Protein AF-D5BQ75-F1 (afdb_monomer)

Foldseek 3Di:
DDDDDLVVLAVVLVVVLVVLVVCLVPQQPDQHSVPDDDDPVLVVVLVVVLCVVLCCVLSVHDRDHDPSSVSNNVSQCPDPVRVVVSVVNSVVVVVVSVVVVVD

InterPro domains:
  IPR036282 Glutathione S-transferase, C-terminal domain superfamily [SSF47616] (15-86)

pLDDT: mean 90.22, std 7.66, range [47.44, 97.5]

Mean predicted aligned error: 4.1 Å

Sequence (103 aa):
MVRRDPAFVAENAVLLQKRIDQLAHMATPSPLLFGDQLSIADCGFVASFALISIFREILGINVVLPPTLIKYEATLTAHESVTKQNTAYYKALNNWAKDKLKG

Radius of gyration: 15.18 Å; Cα contacts (8 Å, |Δi|>4): 71; chains: 1; bounding box: 33×24×41 Å

Solvent-accessible surface area (backbone atoms only — not comparable to full-atom values): 6150 Å² total; per-residue (Å²): 132,91,72,83,59,65,67,63,52,52,54,51,43,55,51,49,38,54,52,52,54,51,44,60,73,70,48,73,58,62,66,34,76,84,31,90,60,94,46,79,79,50,60,60,48,62,58,48,54,54,49,54,60,53,44,27,64,78,67,73,44,94,66,73,78,55,71,71,50,51,51,35,50,54,49,50,54,67,33,83,95,34,32,67,62,50,54,54,47,54,53,52,52,51,52,51,50,55,55,65,72,75,109

Structure (mmCIF, N/CA/C/O backbone):
data_AF-D5BQ75-F1
#
_entry.id   AF-D5BQ75-F1
#
loop_
_atom_site.group_PDB
_atom_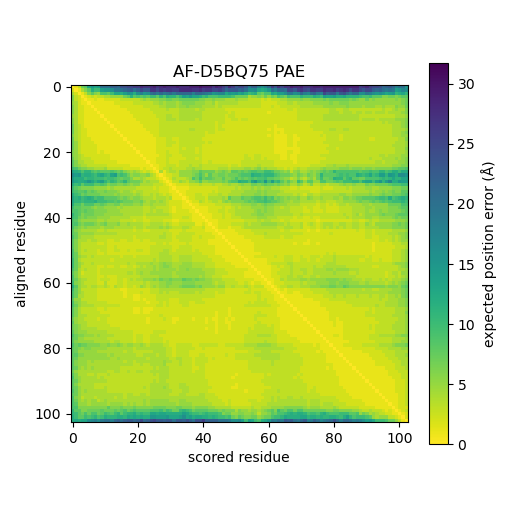site.id
_atom_site.type_symbol
_atom_site.label_atom_id
_atom_site.label_alt_id
_atom_site.label_comp_id
_atom_site.label_asym_id
_atom_site.label_entity_id
_atom_site.label_seq_id
_atom_site.pdbx_PDB_ins_code
_atom_site.Cartn_x
_atom_site.Cartn_y
_atom_site.Cartn_z
_atom_site.occupancy
_atom_site.B_iso_or_equiv
_atom_site.auth_seq_id
_atom_site.auth_comp_id
_atom_site.auth_asym_id
_atom_site.auth_atom_id
_atom_site.pdbx_PDB_model_num
ATOM 1 N N . MET A 1 1 ? -19.246 6.821 23.903 1.00 47.44 1 MET A N 1
ATOM 2 C CA . MET A 1 1 ?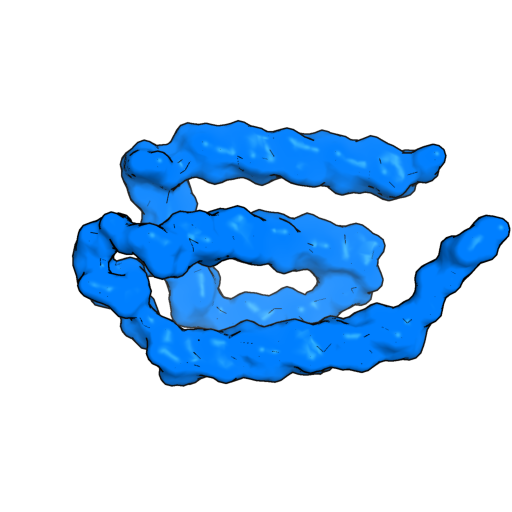 -17.941 6.315 23.431 1.00 47.44 1 MET A CA 1
ATOM 3 C C . MET A 1 1 ? -18.229 5.277 22.354 1.00 47.44 1 MET A C 1
ATOM 5 O O . MET A 1 1 ? -18.802 4.246 22.676 1.00 47.44 1 MET A O 1
ATOM 9 N N . VAL A 1 2 ? -17.985 5.584 21.077 1.00 57.97 2 VAL A N 1
ATOM 10 C CA . VAL A 1 2 ? -18.251 4.629 19.985 1.00 57.97 2 VAL A CA 1
ATOM 11 C C . VAL A 1 2 ? -17.180 3.543 20.053 1.00 57.97 2 VAL A C 1
ATOM 13 O O . VAL A 1 2 ? -15.997 3.829 19.884 1.00 57.97 2 VAL A O 1
ATOM 16 N N . ARG A 1 3 ? -17.577 2.310 20.369 1.00 78.00 3 ARG A N 1
ATOM 17 C CA . ARG A 1 3 ? -16.674 1.156 20.367 1.00 78.00 3 ARG A CA 1
ATOM 18 C C . ARG A 1 3 ? -16.539 0.661 18.927 1.00 78.00 3 ARG A C 1
ATOM 20 O O . ARG A 1 3 ? -17.547 0.498 18.248 1.00 78.00 3 ARG A O 1
ATOM 27 N N . ARG A 1 4 ? -15.306 0.450 18.459 1.00 83.50 4 ARG A N 1
ATOM 28 C CA . ARG A 1 4 ? -15.019 -0.134 17.138 1.00 83.50 4 ARG A CA 1
ATOM 29 C C . ARG A 1 4 ? -15.652 -1.529 17.053 1.00 83.50 4 ARG A C 1
ATOM 31 O O . ARG A 1 4 ? -15.452 -2.322 17.971 1.00 83.50 4 ARG A O 1
ATOM 38 N N . ASP A 1 5 ? -16.386 -1.814 15.979 1.00 91.69 5 ASP A N 1
ATOM 39 C CA . ASP A 1 5 ? -16.959 -3.140 15.723 1.00 91.69 5 ASP A CA 1
ATOM 40 C C . ASP A 1 5 ? -15.869 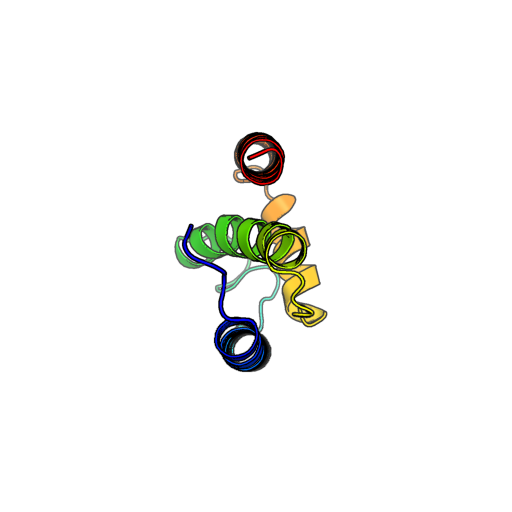-4.088 15.180 1.00 91.69 5 ASP A C 1
ATOM 42 O O . ASP A 1 5 ? -15.371 -3.872 14.071 1.00 91.69 5 ASP A O 1
ATOM 46 N N . PRO A 1 6 ? -15.460 -5.120 15.942 1.00 90.69 6 PRO A N 1
ATOM 47 C CA . PRO A 1 6 ? -14.408 -6.034 15.514 1.00 90.69 6 PRO A CA 1
ATOM 48 C C . PRO A 1 6 ? -14.816 -6.903 14.316 1.00 90.69 6 PRO A C 1
ATOM 50 O O . PRO A 1 6 ? -13.9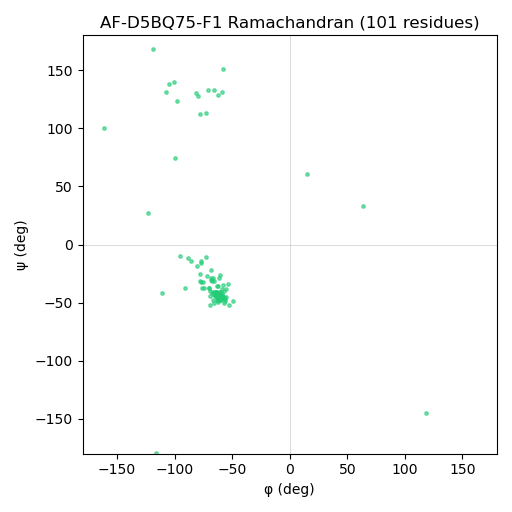53 -7.232 13.504 1.00 90.69 6 PRO A O 1
ATOM 53 N N . ALA A 1 7 ? -16.100 -7.251 14.176 1.00 93.38 7 ALA A N 1
ATOM 54 C CA . ALA A 1 7 ? -16.575 -8.071 13.064 1.00 93.38 7 ALA A CA 1
ATOM 55 C C . ALA A 1 7 ? -16.495 -7.284 11.751 1.00 93.38 7 ALA A C 1
ATOM 57 O O . ALA A 1 7 ? -15.944 -7.775 10.766 1.00 93.38 7 ALA A O 1
ATOM 58 N N . PHE A 1 8 ? -16.930 -6.022 11.781 1.00 94.12 8 PHE A N 1
ATOM 59 C CA . PHE A 1 8 ? -16.822 -5.119 10.637 1.00 94.12 8 PHE A CA 1
ATOM 60 C C . PHE A 1 8 ? -15.363 -4.898 10.203 1.00 94.12 8 PHE A C 1
ATOM 62 O O . PHE A 1 8 ? -15.053 -4.899 9.012 1.00 94.12 8 PHE A O 1
ATOM 69 N N . VAL A 1 9 ? -14.436 -4.741 11.155 1.00 92.94 9 VAL A N 1
ATOM 70 C CA . VAL A 1 9 ? -12.999 -4.595 10.852 1.00 92.94 9 VAL A CA 1
ATOM 71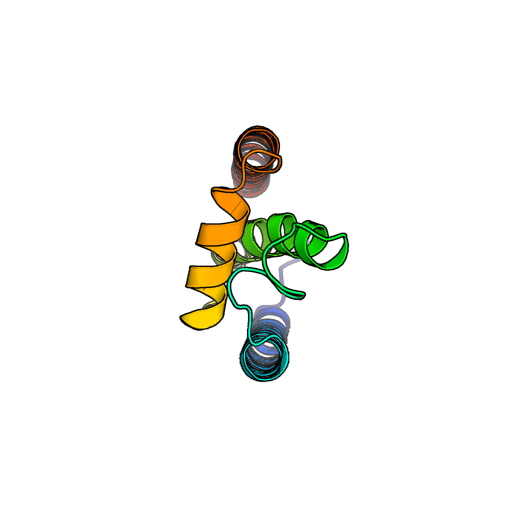 C C . VAL A 1 9 ? -12.433 -5.858 10.205 1.00 92.94 9 VAL A C 1
ATOM 73 O O . VAL A 1 9 ? -11.708 -5.760 9.215 1.00 92.94 9 VAL A O 1
ATOM 76 N N . ALA A 1 10 ? -12.772 -7.036 10.734 1.00 93.06 10 ALA A N 1
ATOM 77 C CA . ALA A 1 10 ? -12.298 -8.309 10.203 1.00 93.06 10 ALA A CA 1
ATOM 78 C C . ALA A 1 10 ? -12.803 -8.561 8.772 1.00 93.06 10 ALA A C 1
ATOM 80 O O . ALA A 1 10 ? -12.013 -8.924 7.901 1.00 93.06 10 ALA A O 1
ATOM 81 N N . GLU A 1 11 ? -14.087 -8.307 8.502 1.00 96.44 11 GLU A N 1
ATOM 82 C CA . GLU A 1 11 ? -14.670 -8.449 7.162 1.00 96.44 11 GLU A CA 1
ATOM 83 C C . GLU A 1 11 ? -13.966 -7.544 6.138 1.00 96.44 11 GLU A C 1
ATOM 85 O O . GLU A 1 11 ? -13.562 -7.991 5.060 1.00 96.44 11 GLU A O 1
ATOM 90 N N . ASN A 1 12 ? -13.734 -6.279 6.499 1.00 95.56 12 ASN A N 1
ATOM 91 C CA . ASN A 1 12 ? -13.045 -5.336 5.622 1.00 95.56 12 ASN A CA 1
ATOM 92 C C . ASN A 1 12 ? -11.561 -5.683 5.428 1.00 95.56 12 ASN A C 1
ATOM 94 O O . ASN A 1 12 ? -11.021 -5.442 4.348 1.00 95.56 12 ASN A O 1
ATOM 98 N N . ALA A 1 13 ? -10.901 -6.291 6.419 1.00 95.25 13 ALA A N 1
ATOM 99 C CA . ALA A 1 13 ? -9.534 -6.787 6.262 1.00 95.25 13 ALA A CA 1
ATOM 100 C C . ALA A 1 13 ? -9.451 -7.926 5.230 1.00 95.25 13 ALA A C 1
ATOM 102 O O . ALA A 1 13 ? -8.546 -7.927 4.395 1.00 95.25 13 ALA A O 1
ATOM 103 N N . VAL A 1 14 ? -10.420 -8.850 5.232 1.00 96.69 14 VAL A N 1
ATOM 104 C CA . VAL A 1 14 ? -10.520 -9.922 4.223 1.00 96.69 14 VAL A CA 1
ATOM 105 C C . VAL A 1 14 ? -10.743 -9.335 2.829 1.00 96.69 14 VAL A C 1
ATOM 107 O O . VAL A 1 14 ? -10.086 -9.741 1.866 1.00 96.69 14 VAL A O 1
ATOM 110 N N . LEU A 1 15 ? -11.634 -8.346 2.708 1.00 96.88 15 LEU A N 1
ATOM 111 C CA . LEU A 1 15 ? -11.863 -7.659 1.438 1.00 96.88 15 LEU A CA 1
ATOM 112 C C . LEU A 1 15 ? -10.598 -6.943 0.945 1.00 96.88 15 LEU A C 1
ATOM 114 O O . LEU A 1 15 ? -10.260 -7.048 -0.234 1.00 96.88 15 LEU A O 1
ATOM 118 N N . LEU A 1 16 ? -9.885 -6.248 1.834 1.00 96.00 16 LEU A N 1
ATOM 119 C CA . LEU A 1 16 ? -8.639 -5.562 1.503 1.00 96.00 16 LEU A CA 1
ATOM 120 C C . LEU A 1 16 ? -7.567 -6.547 1.017 1.00 96.00 16 LEU A C 1
ATOM 122 O O . LEU A 1 16 ? -6.964 -6.298 -0.027 1.00 96.00 16 LEU A O 1
ATOM 126 N N . GLN A 1 17 ? -7.389 -7.686 1.698 1.00 97.31 17 GLN A N 1
ATOM 127 C CA . GLN A 1 17 ? -6.472 -8.739 1.249 1.00 97.31 17 GLN A CA 1
ATOM 128 C C . GLN A 1 17 ? -6.820 -9.202 -0.169 1.00 97.31 17 GLN A C 1
ATOM 130 O O . GLN A 1 17 ? -5.964 -9.190 -1.049 1.00 97.31 17 GLN A O 1
ATOM 135 N N . LYS A 1 18 ? -8.099 -9.496 -0.433 1.00 97.50 18 LYS A N 1
ATOM 136 C CA . LYS A 1 18 ? -8.560 -9.899 -1.769 1.00 97.50 18 LYS A CA 1
ATOM 137 C C . LYS A 1 18 ? -8.229 -8.857 -2.843 1.00 97.50 18 LYS A C 1
ATOM 139 O O . LYS A 1 18 ? -7.866 -9.231 -3.956 1.00 97.50 18 LYS A O 1
ATOM 144 N N . ARG A 1 19 ? -8.360 -7.556 -2.550 1.00 96.44 19 ARG A N 1
ATOM 145 C CA . ARG A 1 19 ? -8.018 -6.485 -3.508 1.00 96.44 19 ARG A CA 1
ATOM 146 C C . ARG A 1 19 ? -6.518 -6.370 -3.747 1.00 96.44 19 ARG A C 1
ATOM 148 O O . ARG A 1 19 ? -6.115 -6.139 -4.882 1.00 96.44 19 ARG A O 1
ATOM 155 N N . ILE A 1 20 ? -5.708 -6.566 -2.714 1.00 95.50 20 ILE A N 1
ATOM 156 C CA . ILE A 1 20 ? -4.246 -6.599 -2.826 1.00 95.50 20 ILE A CA 1
ATOM 157 C C . ILE A 1 20 ? -3.797 -7.788 -3.677 1.00 95.50 20 ILE A C 1
ATOM 159 O O . ILE A 1 20 ? -2.966 -7.622 -4.569 1.00 95.50 20 ILE A O 1
ATOM 163 N N . ASP A 1 21 ? -4.392 -8.961 -3.465 1.00 95.50 21 ASP A N 1
ATOM 164 C CA . ASP A 1 21 ? -4.091 -10.146 -4.263 1.00 95.50 21 ASP A CA 1
ATOM 165 C C . ASP A 1 21 ? -4.462 -9.909 -5.731 1.00 95.50 21 ASP A C 1
ATOM 167 O O . ASP A 1 21 ? -3.647 -10.142 -6.621 1.00 95.50 21 ASP A O 1
ATOM 171 N N . GLN A 1 22 ? -5.652 -9.361 -6.002 1.00 95.19 22 GLN A N 1
ATOM 172 C CA . GLN A 1 22 ? -6.068 -8.985 -7.359 1.00 95.19 22 GLN A CA 1
ATOM 173 C C . GLN A 1 22 ? -5.116 -7.974 -8.004 1.00 95.19 22 GLN A C 1
ATOM 175 O O . GLN A 1 22 ? -4.733 -8.148 -9.159 1.00 95.19 22 GLN A O 1
ATOM 180 N N . LEU A 1 23 ? -4.692 -6.952 -7.258 1.00 93.19 23 LEU A N 1
ATOM 181 C CA . LEU A 1 23 ? -3.720 -5.978 -7.739 1.00 93.19 23 LEU A CA 1
ATOM 182 C C . LEU A 1 23 ? -2.405 -6.658 -8.127 1.00 93.19 23 LEU A C 1
ATOM 184 O O . LEU A 1 23 ? -1.883 -6.384 -9.201 1.00 93.19 23 LEU A O 1
ATOM 188 N N . ALA A 1 24 ? -1.896 -7.578 -7.307 1.00 92.81 24 ALA A N 1
ATOM 189 C CA . ALA A 1 24 ? -0.670 -8.310 -7.615 1.00 92.81 24 ALA A CA 1
ATOM 190 C C . ALA A 1 24 ? -0.779 -9.161 -8.892 1.00 92.81 24 ALA A C 1
ATOM 192 O O . ALA A 1 24 ? 0.225 -9.347 -9.577 1.00 92.81 24 ALA A O 1
ATOM 193 N N . HIS A 1 25 ? -1.982 -9.637 -9.232 1.00 91.50 25 HIS A N 1
ATOM 194 C CA . HIS A 1 25 ? -2.238 -10.353 -10.485 1.00 91.50 25 HIS A CA 1
ATOM 195 C C . HIS A 1 25 ? -2.330 -9.412 -11.696 1.00 91.50 25 HIS A C 1
ATOM 197 O O . HIS A 1 25 ? -1.969 -9.810 -12.799 1.00 91.50 25 HIS A O 1
ATOM 203 N N . MET A 1 26 ? -2.816 -8.182 -11.510 1.00 88.25 26 MET A N 1
ATOM 204 C CA . MET A 1 26 ? -3.055 -7.229 -12.602 1.00 88.25 26 MET A CA 1
ATOM 205 C C . MET A 1 26 ? -1.864 -6.316 -12.904 1.00 88.25 26 MET A C 1
ATOM 207 O O . MET A 1 26 ? -1.651 -5.956 -14.055 1.00 88.25 26 MET A O 1
ATOM 211 N N . ALA A 1 27 ? -1.137 -5.881 -11.876 1.00 81.62 27 ALA A N 1
ATOM 212 C CA . ALA A 1 27 ? -0.230 -4.739 -11.966 1.00 81.62 27 ALA A CA 1
ATOM 213 C C . ALA A 1 27 ? 1.129 -5.058 -12.599 1.00 81.62 27 ALA A C 1
ATOM 215 O O . ALA A 1 27 ? 1.822 -4.122 -12.974 1.00 81.62 27 ALA A O 1
ATOM 216 N N . THR A 1 28 ? 1.520 -6.342 -12.653 1.00 78.25 28 THR A N 1
ATOM 217 C CA . THR A 1 28 ? 2.830 -6.870 -13.106 1.00 78.25 28 THR A CA 1
ATOM 218 C C . THR A 1 28 ? 3.959 -5.823 -13.224 1.00 78.25 28 THR A C 1
ATOM 220 O O . THR A 1 28 ? 4.468 -5.615 -14.328 1.00 78.25 28 THR A O 1
ATOM 223 N N . PRO A 1 29 ? 4.358 -5.138 -12.128 1.00 81.44 29 PRO A N 1
ATOM 224 C CA . PRO A 1 29 ? 5.273 -4.004 -12.232 1.00 81.44 29 PRO A CA 1
ATOM 225 C C . PRO A 1 29 ? 6.679 -4.490 -12.588 1.00 81.44 29 PRO A C 1
ATOM 227 O O . PRO A 1 29 ? 7.182 -5.431 -11.966 1.00 81.44 29 PRO A O 1
ATOM 230 N N . SER A 1 30 ? 7.333 -3.856 -13.563 1.00 82.62 30 SER A N 1
ATOM 231 C CA . SER A 1 30 ? 8.741 -4.128 -13.874 1.00 82.62 30 SER A CA 1
ATOM 232 C C . SER A 1 30 ? 9.369 -2.994 -14.695 1.00 82.62 30 SER A C 1
ATOM 234 O O . SER A 1 30 ? 9.207 -2.997 -15.915 1.00 82.62 30 SER A O 1
ATOM 236 N N . PRO A 1 31 ? 10.139 -2.078 -14.075 1.00 86.06 31 PRO A N 1
ATOM 237 C CA . PRO A 1 31 ? 10.309 -1.849 -12.636 1.00 86.06 31 PRO A CA 1
ATOM 238 C C . PRO A 1 31 ? 9.135 -1.078 -12.002 1.00 86.06 31 PRO A C 1
ATOM 240 O O . PRO A 1 31 ? 8.879 -1.255 -10.813 1.00 86.06 31 PRO A O 1
ATOM 243 N N . LEU A 1 32 ? 8.405 -0.271 -12.781 1.00 91.12 32 LEU A N 1
ATOM 244 C CA . LEU A 1 32 ? 7.209 0.475 -12.368 1.00 91.12 32 LEU A CA 1
ATOM 245 C C . LEU A 1 32 ? 5.976 -0.016 -13.149 1.00 91.12 32 LEU A C 1
ATOM 247 O O . LEU A 1 32 ? 6.083 -0.955 -13.943 1.00 91.12 32 LEU A O 1
ATOM 251 N N . LEU A 1 33 ? 4.795 0.570 -12.915 1.00 89.75 33 LEU A N 1
ATOM 252 C CA . LEU A 1 33 ? 3.541 0.077 -13.516 1.00 89.75 33 LEU A CA 1
ATOM 253 C C . LEU A 1 33 ? 3.517 0.141 -15.045 1.00 89.75 33 LEU A C 1
ATOM 255 O O . LEU A 1 33 ? 2.940 -0.730 -15.688 1.00 89.75 33 LEU A O 1
ATOM 259 N N . PHE A 1 34 ? 4.126 1.176 -15.622 1.00 88.81 34 PHE A N 1
ATOM 260 C CA . PHE A 1 34 ? 4.087 1.441 -17.062 1.00 88.81 34 PHE A CA 1
ATOM 261 C C . PHE A 1 34 ? 5.486 1.520 -17.692 1.00 88.81 34 PHE A C 1
ATOM 263 O O . PHE A 1 34 ? 5.674 2.183 -18.710 1.00 88.81 34 PHE A O 1
ATOM 270 N N . GLY A 1 35 ? 6.464 0.828 -17.097 1.00 87.38 35 GLY A N 1
ATOM 271 C CA . GLY A 1 35 ? 7.839 0.726 -17.595 1.00 87.38 35 GL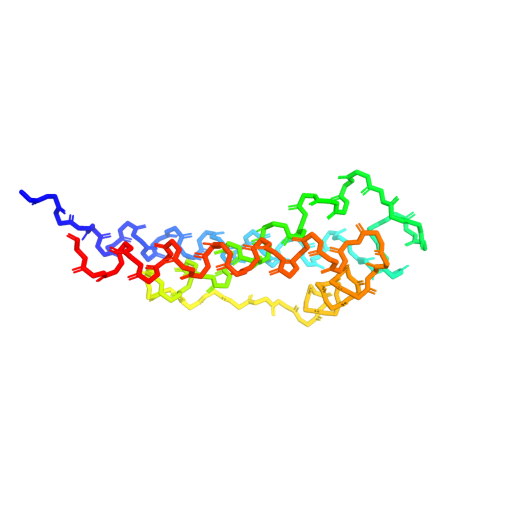Y A CA 1
ATOM 272 C C . GLY A 1 35 ? 8.868 1.308 -16.630 1.00 87.38 35 GLY A C 1
ATOM 273 O O . GLY A 1 35 ? 8.725 1.190 -15.415 1.00 87.38 35 GLY A O 1
ATOM 274 N N . ASP A 1 36 ? 9.919 1.922 -17.175 1.00 88.06 36 ASP A N 1
ATOM 275 C CA . ASP A 1 36 ? 11.077 2.391 -16.397 1.00 88.06 36 ASP A CA 1
ATOM 276 C C . ASP A 1 36 ? 10.921 3.814 -15.841 1.00 88.06 36 ASP A C 1
ATOM 278 O O . ASP A 1 36 ? 11.732 4.261 -15.034 1.00 88.06 36 ASP A O 1
ATOM 282 N N . GLN A 1 37 ? 9.901 4.543 -16.294 1.00 90.75 37 GLN A N 1
ATOM 283 C CA . GLN A 1 37 ? 9.678 5.945 -15.948 1.00 90.75 37 GLN A CA 1
ATOM 284 C C . GLN A 1 37 ? 8.535 6.083 -14.948 1.00 90.75 37 GLN A C 1
ATOM 286 O O . GLN A 1 37 ? 7.487 5.452 -15.100 1.00 90.75 37 GLN A O 1
ATOM 291 N N . LEU A 1 38 ? 8.723 6.949 -13.950 1.00 92.12 38 LEU A N 1
ATOM 292 C CA . LEU A 1 38 ? 7.681 7.276 -12.982 1.00 92.12 38 LEU A CA 1
ATOM 293 C C . LEU A 1 38 ? 6.479 7.916 -13.682 1.00 92.12 38 LEU A C 1
ATOM 295 O O . LEU A 1 38 ? 6.617 8.901 -14.409 1.00 92.12 38 LEU A O 1
ATOM 299 N N . SER A 1 39 ? 5.289 7.381 -13.421 1.00 91.38 39 SER A N 1
ATOM 300 C CA . SER A 1 39 ? 4.030 7.893 -13.954 1.00 91.38 39 SER A CA 1
ATOM 301 C C . SER A 1 39 ? 3.082 8.334 -12.839 1.00 91.38 39 SER A C 1
ATOM 303 O O . SER A 1 39 ? 3.252 8.007 -11.664 1.00 91.38 39 SER A O 1
ATOM 305 N N . ILE A 1 40 ? 2.010 9.042 -13.205 1.00 89.31 40 ILE A N 1
ATOM 306 C CA . ILE A 1 40 ? 0.969 9.424 -12.241 1.00 89.31 40 ILE A CA 1
ATOM 307 C C . ILE A 1 40 ? 0.294 8.208 -11.586 1.00 89.31 40 ILE A C 1
ATOM 309 O O . ILE A 1 40 ? -0.180 8.305 -10.455 1.00 89.31 40 ILE A O 1
ATOM 313 N N . ALA A 1 41 ? 0.280 7.059 -12.267 1.00 88.00 41 ALA A N 1
ATOM 314 C CA . ALA A 1 41 ? -0.281 5.833 -11.718 1.00 88.00 41 ALA A CA 1
ATOM 315 C C . ALA A 1 41 ? 0.549 5.281 -10.555 1.00 88.00 41 ALA A C 1
ATOM 317 O O . ALA A 1 41 ? -0.009 4.683 -9.641 1.00 88.00 41 ALA A O 1
ATOM 318 N N . ASP A 1 42 ? 1.857 5.536 -10.554 1.00 91.94 42 ASP A N 1
ATOM 319 C CA . ASP A 1 42 ? 2.774 5.107 -9.502 1.00 91.94 42 ASP A CA 1
ATOM 320 C C . ASP A 1 42 ? 2.654 5.966 -8.236 1.00 91.94 42 ASP A C 1
ATOM 322 O O . ASP A 1 42 ? 2.703 5.465 -7.110 1.00 91.94 42 ASP A O 1
ATOM 326 N N . CYS A 1 43 ? 2.432 7.272 -8.411 1.00 86.81 43 CYS A N 1
ATOM 327 C CA . CYS A 1 43 ? 2.372 8.242 -7.317 1.00 86.81 43 CYS A CA 1
ATOM 328 C C . CYS A 1 43 ? 1.299 7.905 -6.268 1.00 86.81 43 CYS A C 1
ATOM 330 O O . CYS A 1 43 ? 1.510 8.126 -5.074 1.00 86.81 43 CYS A O 1
ATOM 332 N N . GLY A 1 44 ? 0.158 7.346 -6.691 1.00 87.56 44 GLY A N 1
ATOM 333 C CA . GLY A 1 44 ? -0.913 6.928 -5.780 1.00 87.56 44 GLY A CA 1
ATOM 334 C C . GLY A 1 44 ? -0.523 5.756 -4.869 1.00 87.56 44 GLY A C 1
ATOM 335 O O . GLY A 1 44 ? -1.007 5.657 -3.737 1.00 87.56 44 GLY A O 1
ATOM 336 N N . PHE A 1 45 ? 0.383 4.885 -5.323 1.00 92.19 45 PHE A N 1
ATOM 337 C CA . PHE A 1 45 ? 0.788 3.697 -4.572 1.00 92.19 45 PHE A CA 1
ATOM 338 C C . PHE A 1 45 ? 1.770 4.000 -3.446 1.00 92.19 45 PHE A C 1
ATOM 340 O O . PHE A 1 45 ? 1.671 3.370 -2.397 1.00 92.19 45 PHE A O 1
ATOM 347 N N . VAL A 1 46 ? 2.625 5.017 -3.597 1.00 89.31 46 VAL A N 1
ATOM 348 C CA . VAL A 1 46 ? 3.545 5.471 -2.536 1.00 89.31 46 VAL A CA 1
ATOM 349 C C . VAL A 1 46 ? 2.786 5.742 -1.230 1.00 89.31 46 VAL A C 1
ATOM 351 O O . VAL A 1 46 ? 3.113 5.194 -0.180 1.00 89.31 46 VAL A O 1
ATOM 354 N N . ALA A 1 47 ? 1.718 6.542 -1.300 1.00 90.75 47 ALA A N 1
ATOM 355 C CA . ALA A 1 47 ? 0.893 6.842 -0.132 1.00 90.75 47 ALA A CA 1
ATOM 356 C C . ALA A 1 47 ? 0.069 5.629 0.331 1.00 90.75 47 ALA A C 1
ATOM 358 O O . ALA A 1 47 ? -0.102 5.411 1.531 1.00 90.75 47 ALA A O 1
ATOM 359 N N . SER A 1 48 ? -0.426 4.824 -0.614 1.00 92.88 48 SER A N 1
ATOM 360 C CA . SER A 1 48 ? -1.249 3.650 -0.309 1.00 92.88 48 SER A CA 1
ATOM 361 C C . SER A 1 48 ? -0.483 2.603 0.504 1.00 92.88 48 SER A C 1
ATOM 363 O O . SER A 1 48 ? -1.016 2.098 1.492 1.00 92.88 48 SER A O 1
ATOM 365 N N . PHE A 1 49 ? 0.772 2.312 0.150 1.00 93.56 49 PHE A N 1
ATOM 366 C CA . PHE A 1 49 ? 1.600 1.362 0.897 1.00 93.56 49 PHE A CA 1
ATOM 367 C C . PHE A 1 49 ? 1.889 1.840 2.326 1.00 93.56 49 PHE A C 1
ATOM 369 O O . PHE A 1 49 ? 1.732 1.070 3.278 1.00 93.56 49 PHE A O 1
ATOM 376 N N . ALA A 1 50 ? 2.179 3.131 2.505 1.00 92.62 50 ALA A N 1
ATOM 377 C CA . ALA A 1 50 ? 2.376 3.722 3.827 1.00 92.62 50 ALA A CA 1
ATOM 378 C C . ALA A 1 50 ? 1.131 3.592 4.723 1.00 92.62 50 ALA A C 1
ATOM 380 O O . ALA A 1 50 ? 1.233 3.221 5.895 1.00 92.62 50 ALA A O 1
ATOM 381 N N . LEU A 1 51 ? -0.055 3.864 4.164 1.00 92.81 51 LEU A N 1
ATOM 382 C CA . LEU A 1 51 ? -1.327 3.746 4.879 1.00 92.81 51 LEU A CA 1
ATOM 383 C C . LEU A 1 51 ? -1.634 2.297 5.255 1.00 92.81 51 LEU A C 1
ATOM 385 O O . LEU A 1 51 ? -2.032 2.045 6.390 1.00 92.81 51 LEU A O 1
ATOM 389 N N . ILE A 1 52 ? -1.417 1.344 4.341 1.00 92.75 52 ILE A N 1
ATOM 390 C CA . ILE A 1 52 ? -1.585 -0.087 4.631 1.00 92.75 52 ILE A CA 1
ATOM 391 C C . ILE A 1 52 ? -0.684 -0.492 5.801 1.00 92.75 52 ILE A C 1
ATOM 393 O O . ILE A 1 52 ? -1.158 -1.141 6.730 1.00 92.75 52 ILE A O 1
ATOM 397 N N . SER A 1 53 ? 0.585 -0.077 5.791 1.00 89.75 53 SER A N 1
ATOM 398 C CA . SER A 1 53 ? 1.535 -0.383 6.866 1.00 89.75 53 SER A CA 1
ATOM 399 C C . SER A 1 53 ? 1.035 0.106 8.233 1.00 89.75 53 SER A C 1
ATOM 401 O O . SER A 1 53 ? 0.926 -0.676 9.177 1.00 89.75 53 SER A O 1
ATOM 403 N N . ILE A 1 54 ? 0.618 1.371 8.322 1.00 91.06 54 ILE A N 1
ATOM 404 C CA . ILE A 1 54 ? 0.192 1.985 9.588 1.00 91.06 54 ILE A CA 1
ATOM 405 C C . ILE A 1 54 ? -1.186 1.496 10.049 1.00 91.06 54 ILE A C 1
ATOM 407 O O . ILE A 1 54 ? -1.406 1.270 11.239 1.00 91.06 54 ILE A O 1
ATOM 411 N N . PHE A 1 55 ? -2.131 1.280 9.133 1.00 88.31 55 PHE A N 1
ATOM 412 C CA . PHE A 1 55 ? -3.462 0.796 9.500 1.00 88.31 55 PHE A CA 1
ATOM 413 C C . PHE A 1 55 ? -3.475 -0.662 9.934 1.00 88.31 55 PHE A C 1
ATOM 415 O O . PHE A 1 55 ? -4.311 -1.016 10.765 1.00 88.31 55 PHE A O 1
ATOM 422 N N . ARG A 1 56 ? -2.537 -1.492 9.463 1.00 90.38 56 ARG A N 1
ATOM 423 C CA . ARG A 1 56 ? -2.351 -2.844 10.009 1.00 90.38 56 ARG A CA 1
ATOM 424 C C . ARG A 1 56 ? -2.118 -2.815 11.514 1.00 90.38 56 ARG A C 1
ATOM 426 O O . ARG A 1 56 ? -2.778 -3.556 12.237 1.00 90.38 56 ARG A O 1
ATOM 433 N N . GLU A 1 57 ? -1.257 -1.913 11.977 1.00 86.50 57 GLU A N 1
ATOM 434 C CA . GLU A 1 57 ? -0.972 -1.732 13.401 1.00 86.50 57 GLU A CA 1
ATOM 435 C C . GLU A 1 57 ? -2.176 -1.134 14.148 1.00 86.50 57 GLU A C 1
ATOM 437 O O . GLU A 1 57 ? -2.659 -1.722 15.113 1.00 86.50 57 GLU A O 1
ATOM 442 N N . ILE A 1 58 ? -2.735 -0.017 13.662 1.00 87.19 58 ILE A N 1
ATOM 443 C CA . ILE A 1 58 ? -3.839 0.695 14.340 1.00 87.19 58 ILE A CA 1
ATOM 444 C C . ILE A 1 58 ? -5.121 -0.149 14.436 1.00 87.19 58 ILE A C 1
ATOM 446 O O . ILE A 1 58 ? -5.893 -0.022 15.397 1.00 87.19 58 ILE A O 1
ATOM 450 N N . LEU A 1 59 ? -5.410 -0.955 13.413 1.00 87.94 59 LEU A N 1
ATOM 451 C CA . LEU A 1 59 ? -6.624 -1.769 13.337 1.00 87.94 59 LEU A CA 1
ATOM 452 C C . LEU A 1 59 ? -6.416 -3.203 13.833 1.00 87.94 59 LEU A C 1
ATOM 454 O O . LEU A 1 59 ? -7.409 -3.904 14.011 1.00 87.94 59 LEU A O 1
ATOM 458 N N . GLY A 1 60 ? -5.172 -3.626 14.079 1.00 87.69 60 GLY A N 1
ATOM 459 C CA . GLY A 1 60 ? -4.849 -5.004 14.449 1.00 87.69 60 GLY A CA 1
ATOM 460 C C . GLY A 1 60 ? -5.189 -6.009 13.344 1.00 87.69 60 GLY A C 1
ATOM 461 O O . GLY A 1 60 ? -5.615 -7.123 13.640 1.00 87.69 60 GLY A O 1
ATOM 462 N N . ILE A 1 61 ? -5.062 -5.608 12.074 1.00 90.69 61 ILE A N 1
ATOM 463 C CA . ILE A 1 61 ? -5.425 -6.438 10.916 1.00 90.69 61 ILE A CA 1
ATOM 464 C C . ILE A 1 61 ? -4.186 -7.071 10.279 1.00 90.69 61 ILE A C 1
ATOM 466 O O . ILE A 1 61 ? -3.149 -6.428 10.108 1.00 90.69 61 ILE A O 1
ATOM 470 N N . ASN A 1 62 ? -4.306 -8.334 9.871 1.00 89.44 62 ASN A N 1
ATOM 471 C CA . ASN A 1 62 ? -3.219 -9.069 9.231 1.00 89.44 62 ASN A CA 1
ATOM 472 C C . ASN A 1 62 ? -3.376 -9.098 7.703 1.00 89.44 62 ASN A C 1
ATOM 474 O O . ASN A 1 62 ? -3.767 -10.110 7.130 1.00 89.44 62 ASN A O 1
ATOM 478 N N . VAL A 1 63 ? -3.091 -7.969 7.057 1.00 93.38 63 VAL A N 1
ATOM 479 C CA . VAL A 1 63 ? -3.087 -7.843 5.591 1.00 93.38 63 VAL A CA 1
ATOM 480 C C . VAL A 1 63 ? -1.659 -7.960 5.071 1.00 93.38 63 VAL A C 1
ATOM 482 O O . VAL A 1 63 ? -0.803 -7.188 5.476 1.00 93.38 63 VAL A O 1
ATOM 485 N N . VAL A 1 64 ? -1.375 -8.890 4.170 1.00 93.75 64 VAL A N 1
ATOM 486 C CA . VAL A 1 64 ? -0.026 -9.171 3.667 1.00 93.75 64 VAL A CA 1
ATOM 487 C C . VAL A 1 64 ? 0.114 -8.661 2.236 1.00 93.75 64 VAL A C 1
ATOM 489 O O . VAL A 1 64 ? -0.724 -8.950 1.385 1.00 93.75 64 VAL A O 1
ATOM 492 N N . LEU A 1 65 ? 1.193 -7.921 1.961 1.00 93.88 65 LEU A N 1
ATOM 493 C CA . LEU A 1 65 ? 1.563 -7.546 0.597 1.00 93.88 65 LEU A CA 1
ATOM 494 C C . LEU A 1 65 ? 2.271 -8.725 -0.096 1.00 93.88 65 LEU A C 1
ATOM 496 O O . LEU A 1 65 ? 3.247 -9.246 0.449 1.00 93.88 65 LEU A O 1
ATOM 500 N N . PRO A 1 66 ? 1.829 -9.139 -1.295 1.00 94.62 66 PRO A N 1
ATOM 501 C CA . PRO A 1 66 ? 2.537 -10.106 -2.120 1.00 94.62 66 PRO A CA 1
ATOM 502 C C . PRO A 1 66 ? 3.964 -9.644 -2.468 1.00 94.62 66 PRO A C 1
ATOM 504 O O . PRO A 1 66 ? 4.194 -8.439 -2.611 1.00 94.62 66 PRO A O 1
ATOM 507 N N . PRO A 1 67 ? 4.919 -10.571 -2.689 1.00 92.81 67 PRO A N 1
ATOM 508 C CA . PRO A 1 67 ? 6.317 -10.229 -2.972 1.00 92.81 67 PRO A CA 1
ATOM 509 C C . PRO A 1 67 ? 6.514 -9.256 -4.142 1.00 92.81 67 PRO A C 1
ATOM 511 O O . PRO A 1 67 ? 7.410 -8.415 -4.104 1.00 92.81 67 PRO A O 1
ATOM 514 N N . THR A 1 68 ? 5.665 -9.339 -5.170 1.00 92.31 68 THR A N 1
ATOM 515 C CA . THR A 1 68 ? 5.699 -8.432 -6.327 1.00 92.31 68 THR A CA 1
ATOM 516 C C . THR A 1 68 ? 5.404 -6.987 -5.931 1.00 92.31 68 THR A C 1
ATOM 518 O O . THR A 1 68 ? 6.095 -6.079 -6.385 1.00 92.31 68 THR A O 1
ATOM 521 N N . LEU A 1 69 ? 4.436 -6.770 -5.036 1.00 94.25 69 LEU A N 1
ATOM 522 C CA . LEU A 1 69 ? 4.090 -5.442 -4.535 1.00 94.25 69 LEU A CA 1
ATOM 523 C C . LEU A 1 69 ? 5.112 -4.920 -3.522 1.00 94.25 69 LEU A C 1
ATOM 525 O O . LEU A 1 69 ? 5.387 -3.728 -3.528 1.00 94.25 69 LEU A O 1
ATOM 529 N N . ILE A 1 70 ? 5.734 -5.796 -2.724 1.00 94.00 70 ILE A N 1
ATOM 530 C CA . ILE A 1 70 ? 6.860 -5.415 -1.850 1.00 94.00 70 ILE A CA 1
ATOM 531 C C . ILE A 1 70 ? 8.039 -4.909 -2.689 1.00 94.00 70 ILE A C 1
ATOM 533 O O . ILE A 1 70 ? 8.618 -3.865 -2.394 1.00 94.00 70 ILE A O 1
ATOM 537 N N . LYS A 1 71 ? 8.393 -5.630 -3.762 1.00 93.31 71 LYS A N 1
ATOM 538 C CA . LYS A 1 71 ? 9.454 -5.199 -4.682 1.00 93.31 71 LYS A CA 1
ATOM 539 C C . LYS A 1 71 ? 9.107 -3.857 -5.328 1.00 93.31 71 LYS A C 1
ATOM 541 O O . LYS A 1 71 ? 9.965 -2.986 -5.407 1.00 93.31 71 LYS A O 1
ATOM 546 N N . TYR A 1 72 ? 7.857 -3.691 -5.748 1.00 94.75 72 TYR A N 1
ATOM 547 C CA . TYR A 1 72 ? 7.375 -2.451 -6.345 1.00 94.75 72 TYR A CA 1
ATOM 548 C C . TYR A 1 72 ? 7.412 -1.266 -5.363 1.0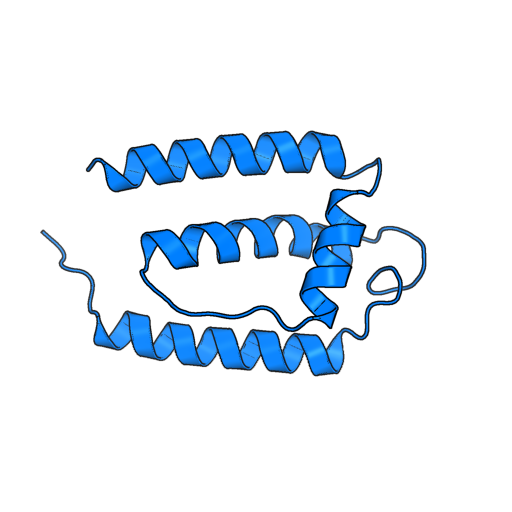0 94.75 72 TYR A C 1
ATOM 550 O O . TYR A 1 72 ? 7.929 -0.210 -5.716 1.00 94.75 72 TYR A O 1
ATOM 558 N N . GLU A 1 73 ? 6.971 -1.442 -4.112 1.00 94.69 73 GLU A N 1
ATOM 559 C CA . GLU A 1 73 ? 7.120 -0.435 -3.049 1.00 94.69 73 GLU A CA 1
ATOM 560 C C . GLU A 1 73 ? 8.595 -0.045 -2.857 1.00 94.69 73 GL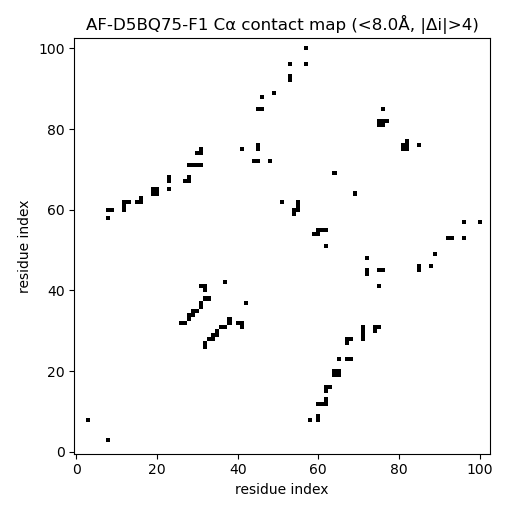U A C 1
ATOM 562 O O . GLU A 1 73 ? 8.931 1.140 -2.838 1.00 94.69 73 GLU A O 1
ATOM 567 N N . ALA A 1 74 ? 9.502 -1.022 -2.777 1.00 93.56 74 ALA A N 1
ATOM 568 C CA . ALA A 1 74 ? 10.933 -0.754 -2.643 1.00 93.56 74 ALA A CA 1
ATOM 569 C C . ALA A 1 74 ? 11.489 0.052 -3.833 1.00 93.56 74 ALA A C 1
ATOM 571 O O . ALA A 1 74 ? 12.252 0.997 -3.636 1.00 93.56 74 ALA A O 1
ATOM 572 N N . THR A 1 75 ? 11.069 -0.266 -5.060 1.00 94.19 75 THR A N 1
ATOM 573 C CA . THR A 1 75 ? 11.443 0.499 -6.257 1.00 94.19 75 THR A CA 1
ATOM 574 C C . THR A 1 75 ? 10.912 1.933 -6.205 1.00 94.19 75 THR A C 1
ATOM 576 O O . THR A 1 75 ? 11.671 2.867 -6.457 1.00 94.19 75 THR A O 1
ATOM 579 N N . LEU A 1 76 ? 9.644 2.132 -5.830 1.00 93.62 76 LEU A N 1
ATOM 580 C CA . LEU A 1 76 ? 9.051 3.467 -5.717 1.00 93.62 76 LEU A CA 1
ATOM 581 C C . LEU A 1 76 ? 9.747 4.319 -4.660 1.00 93.62 76 LEU A C 1
ATOM 583 O O . LEU A 1 76 ? 10.086 5.471 -4.910 1.00 93.62 76 LEU A O 1
ATOM 587 N N . THR A 1 77 ? 9.955 3.758 -3.471 1.00 92.62 77 THR A N 1
ATOM 588 C CA . THR A 1 77 ? 10.529 4.492 -2.337 1.00 92.62 77 THR A CA 1
ATOM 589 C C . THR A 1 77 ? 11.998 4.859 -2.541 1.00 92.62 77 THR A C 1
ATOM 591 O O . THR A 1 77 ? 12.458 5.813 -1.915 1.00 92.62 77 THR A O 1
ATOM 594 N N . ALA A 1 78 ? 12.710 4.146 -3.419 1.00 93.25 78 ALA A N 1
ATOM 595 C CA . ALA A 1 78 ? 14.084 4.446 -3.809 1.00 93.25 78 ALA A CA 1
ATOM 596 C C . ALA A 1 78 ? 14.202 5.463 -4.963 1.00 93.25 78 ALA A C 1
ATOM 598 O O . ALA A 1 78 ? 15.294 5.983 -5.195 1.00 93.25 78 ALA A O 1
ATOM 599 N N . HIS A 1 79 ? 13.116 5.750 -5.691 1.00 94.00 79 HIS A N 1
ATOM 600 C CA . HIS A 1 79 ? 13.139 6.665 -6.833 1.00 94.00 79 HIS A CA 1
ATOM 601 C C . HIS A 1 79 ? 13.452 8.105 -6.392 1.00 94.00 79 HIS A C 1
ATOM 603 O O . HIS A 1 79 ? 12.819 8.634 -5.477 1.00 94.00 79 HIS A O 1
ATOM 609 N N . GLU A 1 80 ? 14.375 8.789 -7.079 1.00 93.81 80 GLU A N 1
ATOM 610 C CA . GLU A 1 80 ? 14.894 10.108 -6.671 1.00 93.81 80 GLU A CA 1
ATOM 611 C C . GLU A 1 80 ? 13.804 11.172 -6.457 1.00 93.81 80 GLU A C 1
ATOM 613 O O . GLU A 1 80 ? 13.852 11.943 -5.497 1.00 93.81 80 GLU A O 1
ATOM 618 N N . SER A 1 81 ? 12.772 11.170 -7.304 1.00 92.81 81 SER A N 1
ATOM 619 C CA . SER A 1 81 ? 11.632 12.091 -7.214 1.00 92.81 81 SER A CA 1
ATOM 620 C C . SER A 1 81 ? 10.671 11.784 -6.057 1.00 92.81 81 SER A C 1
ATOM 622 O O . SER A 1 81 ? 9.785 12.589 -5.777 1.00 92.81 81 SER A O 1
ATOM 624 N N . VAL A 1 82 ? 10.814 10.625 -5.407 1.00 93.56 82 VAL A N 1
ATOM 625 C CA . VAL A 1 82 ? 9.894 10.108 -4.384 1.00 93.56 82 VAL A CA 1
ATOM 626 C C . VAL A 1 82 ? 10.542 10.107 -3.000 1.00 93.56 82 VAL A C 1
ATOM 628 O O . VAL A 1 82 ? 9.896 10.499 -2.028 1.00 93.56 82 VAL A O 1
ATOM 631 N N . THR A 1 83 ? 11.814 9.715 -2.883 1.00 94.00 83 THR A N 1
ATOM 632 C CA . THR A 1 83 ? 12.486 9.396 -1.609 1.00 94.00 83 THR A CA 1
ATOM 633 C C . THR A 1 83 ? 12.315 10.460 -0.518 1.00 94.00 83 THR A C 1
ATOM 635 O O . THR A 1 83 ? 11.963 10.145 0.626 1.00 94.00 83 THR A O 1
ATOM 638 N N . LYS A 1 84 ? 12.542 11.740 -0.848 1.00 95.19 84 LYS A N 1
ATOM 639 C CA . LYS A 1 84 ? 12.487 12.844 0.129 1.00 95.19 84 LYS A CA 1
ATOM 640 C C . LYS A 1 84 ? 11.066 13.058 0.656 1.00 95.19 84 LYS A C 1
ATOM 642 O O . LYS A 1 84 ? 10.861 13.169 1.866 1.00 95.19 84 LYS A O 1
ATOM 647 N N . GLN A 1 85 ? 10.093 13.110 -0.245 1.00 94.31 85 GLN A N 1
ATOM 648 C CA . GLN A 1 85 ? 8.681 13.312 0.058 1.00 94.31 85 GLN A CA 1
ATOM 649 C C . GLN A 1 85 ? 8.127 12.104 0.812 1.00 94.31 85 GLN A C 1
ATOM 651 O O . GLN A 1 85 ? 7.441 12.276 1.816 1.00 94.31 85 GLN A O 1
ATOM 656 N N . ASN A 1 86 ? 8.502 10.897 0.390 1.00 93.69 86 ASN A N 1
ATOM 657 C CA . ASN A 1 86 ? 8.115 9.657 1.042 1.00 93.69 86 ASN A CA 1
ATOM 658 C C . ASN A 1 86 ? 8.598 9.611 2.497 1.00 93.69 86 ASN A C 1
ATOM 660 O O . ASN A 1 86 ? 7.813 9.378 3.410 1.00 93.69 86 ASN A O 1
ATOM 664 N N . THR A 1 87 ? 9.867 9.946 2.741 1.00 94.06 87 THR A N 1
ATOM 665 C CA . THR A 1 87 ? 10.429 10.002 4.101 1.00 94.06 87 THR A CA 1
ATOM 666 C C . THR A 1 87 ? 9.670 10.992 4.989 1.00 94.06 87 THR A C 1
ATOM 668 O O . THR A 1 87 ? 9.320 10.678 6.130 1.00 94.06 87 THR A O 1
ATOM 671 N N . ALA A 1 88 ? 9.383 12.191 4.470 1.00 95.31 88 ALA A N 1
ATOM 672 C CA . ALA A 1 88 ? 8.616 13.198 5.198 1.00 95.31 88 ALA A CA 1
ATOM 673 C C . ALA A 1 88 ? 7.183 12.723 5.495 1.00 95.31 88 ALA A C 1
ATOM 675 O O . ALA A 1 88 ? 6.688 12.921 6.607 1.00 95.31 88 ALA A O 1
ATOM 676 N N . TYR A 1 89 ? 6.547 12.053 4.531 1.00 93.69 89 TYR A N 1
ATOM 677 C CA . TYR A 1 89 ? 5.198 11.516 4.662 1.00 93.69 89 TYR A CA 1
ATOM 678 C C . TYR A 1 89 ? 5.115 10.402 5.710 1.00 93.69 89 TYR A C 1
ATOM 680 O O . TYR A 1 89 ? 4.315 10.514 6.637 1.00 93.69 89 TYR A O 1
ATOM 688 N N . TYR A 1 90 ? 5.989 9.389 5.652 1.00 92.94 90 TYR A N 1
ATOM 689 C CA . TYR A 1 90 ? 6.032 8.324 6.662 1.00 92.94 90 TYR A CA 1
ATOM 690 C C . TYR A 1 90 ? 6.296 8.886 8.064 1.00 92.94 90 TYR A C 1
ATOM 692 O O . TYR A 1 90 ? 5.687 8.435 9.032 1.00 92.94 90 TYR A O 1
ATOM 700 N N . LYS A 1 91 ? 7.163 9.899 8.203 1.00 94.56 91 LYS A N 1
ATOM 701 C CA . LYS A 1 91 ? 7.395 10.564 9.495 1.00 94.56 91 LYS A CA 1
ATOM 702 C C . LYS A 1 91 ? 6.122 11.235 10.020 1.00 94.56 91 LYS A C 1
ATOM 704 O O . LYS A 1 91 ? 5.764 11.033 11.179 1.00 94.56 91 LYS A O 1
ATOM 709 N N . ALA A 1 92 ? 5.446 12.023 9.185 1.00 94.94 92 ALA A N 1
ATOM 710 C CA . ALA A 1 92 ? 4.218 12.714 9.567 1.00 94.94 92 ALA A CA 1
ATOM 711 C C . ALA A 1 92 ? 3.095 11.727 9.921 1.00 94.94 92 ALA A C 1
ATOM 713 O O . ALA A 1 92 ? 2.439 11.886 10.951 1.00 94.94 92 ALA A O 1
ATOM 714 N N . LEU A 1 93 ? 2.922 10.679 9.113 1.00 93.62 93 LEU A N 1
ATOM 715 C CA . LEU A 1 93 ? 1.890 9.667 9.308 1.00 93.62 93 LEU A CA 1
ATOM 716 C C . LEU A 1 93 ? 2.140 8.839 10.578 1.00 93.62 93 LEU A C 1
ATOM 718 O O . LEU A 1 93 ? 1.209 8.619 11.347 1.00 93.62 93 LEU A O 1
ATOM 722 N N . ASN A 1 94 ? 3.393 8.468 10.864 1.00 92.38 94 ASN A N 1
ATOM 723 C CA . ASN A 1 94 ? 3.760 7.790 12.111 1.00 92.38 94 ASN A CA 1
ATOM 724 C C . ASN A 1 94 ? 3.532 8.662 13.351 1.00 92.38 94 ASN A C 1
ATOM 726 O O . ASN A 1 94 ? 3.072 8.164 14.377 1.00 92.38 94 ASN A O 1
ATOM 730 N N . ASN A 1 95 ? 3.850 9.958 13.283 1.00 94.06 95 ASN A N 1
ATOM 731 C CA . ASN A 1 95 ? 3.582 10.879 14.391 1.00 94.06 95 ASN A CA 1
ATOM 732 C C . ASN A 1 95 ? 2.079 10.989 14.655 1.00 94.06 95 ASN A C 1
ATOM 734 O O . ASN A 1 95 ? 1.638 10.806 15.787 1.00 94.06 95 ASN A O 1
ATOM 738 N N . TRP A 1 96 ? 1.293 11.191 13.596 1.00 93.38 96 TRP A N 1
ATOM 739 C CA . TRP A 1 96 ? -0.163 11.211 13.685 1.00 93.38 96 TRP A CA 1
ATOM 740 C C . TRP A 1 96 ? -0.726 9.906 14.267 1.00 93.38 96 TRP A C 1
ATOM 742 O O . TRP A 1 96 ? -1.573 9.955 15.156 1.00 93.38 96 TRP A O 1
ATOM 752 N N . ALA A 1 97 ? -0.237 8.748 13.815 1.00 90.56 97 ALA A N 1
ATOM 753 C CA . ALA A 1 97 ? -0.669 7.440 14.304 1.00 90.56 97 ALA A CA 1
ATOM 754 C C . ALA A 1 97 ? -0.405 7.283 15.807 1.00 90.56 97 ALA A C 1
ATOM 756 O O . ALA A 1 97 ? -1.306 6.913 16.560 1.00 90.56 97 ALA A O 1
ATOM 757 N N . LYS A 1 98 ? 0.806 7.634 16.257 1.00 89.75 98 LYS A N 1
ATOM 758 C CA . LYS A 1 98 ? 1.178 7.618 17.678 1.00 89.75 98 LYS A CA 1
ATOM 759 C C . LYS A 1 98 ? 0.289 8.527 18.510 1.00 89.75 98 LYS A C 1
ATOM 761 O O . LYS A 1 98 ? -0.108 8.136 19.600 1.00 89.75 98 LYS A O 1
ATOM 766 N N . ASP A 1 99 ? -0.016 9.722 18.018 1.00 89.00 99 ASP A N 1
ATOM 767 C CA . ASP A 1 99 ? -0.866 10.657 18.748 1.00 89.00 99 ASP A CA 1
ATOM 768 C C . ASP A 1 99 ? -2.312 10.164 18.809 1.00 89.00 99 ASP A C 1
ATOM 770 O O . ASP A 1 99 ? -2.915 10.200 19.873 1.00 89.00 99 ASP A O 1
ATOM 774 N N . LYS A 1 100 ? -2.843 9.587 17.724 1.00 80.94 100 LYS A N 1
ATOM 775 C CA . LYS A 1 100 ? -4.188 8.992 17.718 1.00 80.94 100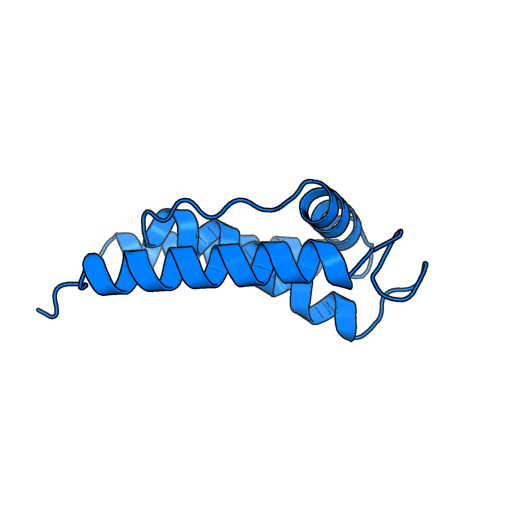 LYS A CA 1
ATOM 776 C C . LYS A 1 100 ? -4.336 7.766 18.613 1.00 80.94 100 LYS A C 1
ATOM 778 O O . LYS A 1 100 ? -5.429 7.532 19.121 1.00 80.94 100 LYS A O 1
ATOM 783 N N . LEU A 1 101 ? -3.277 6.982 18.797 1.00 77.69 101 LEU A N 1
ATOM 784 C CA . LEU A 1 101 ? -3.297 5.812 19.678 1.00 77.69 101 LEU A CA 1
ATOM 785 C C . LEU A 1 101 ? -3.197 6.175 21.170 1.00 77.69 101 LEU A C 1
ATOM 787 O O . LEU A 1 101 ? -3.524 5.335 22.006 1.00 77.69 101 LEU A O 1
ATOM 791 N N . LYS A 1 102 ? -2.784 7.402 21.521 1.00 77.38 102 LYS A N 1
ATOM 792 C CA . LYS A 1 102 ? -2.726 7.875 22.918 1.00 77.38 102 LYS A CA 1
ATOM 793 C C . LYS A 1 102 ? -4.094 8.260 23.498 1.00 77.38 102 LYS A C 1
ATOM 795 O O . LYS A 1 102 ? -4.195 8.368 24.718 1.00 77.38 102 LYS A O 1
ATOM 800 N N . GLY A 1 103 ? -5.120 8.424 22.658 1.00 56.88 103 GLY A N 1
ATOM 801 C CA . GLY A 1 103 ? -6.441 8.947 23.038 1.00 56.88 103 GLY A CA 1
ATOM 802 C C . GLY A 1 103 ? -6.553 10.442 22.792 1.00 56.88 103 GLY A C 1
ATOM 803 O O . GLY A 1 103 ? -7.280 11.091 23.572 1.00 56.88 103 GLY A O 1
#

Organism: Puniceispirillum marinum (strain IMCC1322) (NCBI:txid488538)

Secondary structure (DSSP, 8-state):
-----HHHHHHHHHHHHHHHHHHHHH---SSBTTBSS--HHHHHHHHHHHHHHHHHHHHT------HHHHHHHHHHHHSHHHHHHHHHHHHHHHHHHHHHHT-